Protein AF-A0A0A2WEK8-F1 (afdb_monomer)

Mean predicted aligned error: 11.63 Å

InterPro domains:
  IPR015287 Colicin D immunity protein domain [PF09204] (76-155)
  IPR036471 Colicin D superfamily [G3DSA:1.20.120.650] (74-158)

Radius of gyration: 25.22 Å; Cα contacts (8 Å, |Δi|>4): 112; chains: 1; bounding box: 57×31×74 Å

Sequence (168 aa):
MNLQERLKLTNHLLTAVTWAALFALSLHLVVVKVALASKPDLVYLIAPVILLLVVIRSTRRYFHYRKLMQRGRVAKYLDLMRAFLGCAITANQFQASYLQTFKADDSKFSAMEYEILNRVFCDADCYTTDVQLRAEKPEILIDEAELRRNVAVALGDLCALENAPQRA

Structure (mmCIF, N/CA/C/O backbone):
data_AF-A0A0A2WEK8-F1
#
_entry.id   AF-A0A0A2WEK8-F1
#
loop_
_atom_site.group_PDB
_atom_site.id
_atom_site.type_symbol
_atom_site.label_atom_id
_atom_site.label_alt_id
_atom_site.label_comp_id
_atom_site.label_asym_id
_atom_site.label_entity_id
_atom_site.label_seq_id
_atom_site.pdbx_PDB_ins_code
_atom_site.Cartn_x
_atom_site.Cartn_y
_atom_site.Cartn_z
_atom_site.occupancy
_atom_site.B_iso_or_equiv
_atom_site.auth_seq_id
_atom_site.auth_comp_id
_atom_site.auth_asym_id
_atom_site.auth_atom_id
_atom_site.pdbx_PDB_model_num
ATOM 1 N N . MET A 1 1 ? 11.526 -11.173 1.259 1.00 54.66 1 MET A N 1
ATOM 2 C CA . MET A 1 1 ? 11.900 -11.405 -0.161 1.00 54.66 1 MET A CA 1
ATOM 3 C C . MET A 1 1 ? 12.534 -12.778 -0.255 1.00 54.66 1 MET A C 1
ATOM 5 O O . MET A 1 1 ? 13.642 -12.958 0.245 1.00 54.66 1 MET A O 1
ATOM 9 N N . ASN A 1 2 ? 11.804 -13.737 -0.823 1.00 69.94 2 ASN A N 1
ATOM 10 C CA . ASN A 1 2 ? 12.230 -15.135 -0.891 1.00 69.94 2 ASN A CA 1
ATOM 11 C C . ASN A 1 2 ? 13.428 -15.273 -1.855 1.00 69.94 2 ASN A C 1
ATOM 13 O O . ASN A 1 2 ? 13.522 -14.546 -2.844 1.00 69.94 2 ASN A O 1
ATOM 17 N N . LEU A 1 3 ? 14.359 -16.191 -1.579 1.00 72.25 3 LEU A N 1
ATOM 18 C CA . LEU A 1 3 ? 15.549 -16.470 -2.392 1.00 72.25 3 LEU A CA 1
ATOM 19 C C . LEU A 1 3 ? 15.215 -16.636 -3.888 1.00 72.25 3 LEU A C 1
ATOM 21 O O . LEU A 1 3 ? 15.909 -16.082 -4.742 1.00 72.25 3 LEU A O 1
ATOM 25 N N . GLN A 1 4 ? 14.113 -17.323 -4.206 1.00 73.06 4 GLN A N 1
ATOM 26 C CA . GLN A 1 4 ? 13.657 -17.516 -5.588 1.00 73.06 4 GLN A CA 1
ATOM 27 C C . GLN A 1 4 ? 13.290 -16.205 -6.296 1.00 73.06 4 GLN A C 1
ATOM 29 O O . GLN A 1 4 ? 13.526 -16.048 -7.494 1.00 73.06 4 GLN A O 1
ATOM 34 N N . GLU A 1 5 ? 12.731 -15.248 -5.565 1.00 67.12 5 GLU A N 1
ATOM 35 C CA . GLU A 1 5 ? 12.359 -13.939 -6.097 1.00 67.12 5 GLU A CA 1
ATOM 36 C C . GLU A 1 5 ? 13.593 -13.081 -6.369 1.00 67.12 5 GLU A C 1
ATOM 38 O O . GLU A 1 5 ? 13.662 -12.413 -7.402 1.00 67.12 5 GLU A O 1
ATOM 43 N N . ARG A 1 6 ? 14.603 -13.163 -5.486 1.00 73.00 6 ARG A N 1
ATOM 44 C CA . ARG A 1 6 ? 15.900 -12.496 -5.690 1.00 73.00 6 ARG A CA 1
ATOM 45 C C . ARG A 1 6 ? 16.571 -13.022 -6.953 1.00 73.00 6 ARG A C 1
ATOM 47 O O . ARG A 1 6 ? 17.010 -12.218 -7.762 1.00 73.00 6 ARG A O 1
ATOM 54 N N . LEU A 1 7 ? 16.579 -14.344 -7.141 1.00 77.12 7 LEU A N 1
ATOM 55 C CA . LEU A 1 7 ? 17.163 -15.006 -8.312 1.00 77.12 7 LEU A CA 1
ATOM 56 C C . LEU A 1 7 ? 16.473 -14.613 -9.623 1.00 77.12 7 LEU A C 1
ATOM 58 O O . LEU A 1 7 ? 17.137 -14.361 -10.625 1.00 77.12 7 LEU A O 1
ATOM 62 N N . LYS A 1 8 ? 15.138 -14.522 -9.634 1.00 74.56 8 LYS A N 1
ATOM 63 C CA . LYS A 1 8 ? 14.401 -14.066 -10.823 1.00 74.56 8 LYS A CA 1
ATOM 64 C C . LYS A 1 8 ? 14.705 -12.602 -11.144 1.00 74.56 8 LYS A C 1
ATOM 66 O O . LYS A 1 8 ? 14.927 -12.269 -12.308 1.00 74.56 8 LYS A O 1
ATOM 71 N N . LEU A 1 9 ? 14.758 -11.739 -10.127 1.00 74.31 9 LEU A N 1
ATOM 72 C CA . LEU A 1 9 ? 15.067 -10.321 -10.307 1.00 74.31 9 LEU A CA 1
ATOM 73 C C . LEU A 1 9 ? 16.500 -10.115 -10.815 1.00 74.31 9 LEU A C 1
ATOM 75 O O . LEU A 1 9 ? 16.697 -9.369 -11.773 1.00 74.31 9 LEU A O 1
ATOM 79 N N . THR A 1 10 ? 17.484 -10.795 -10.218 1.00 78.31 10 THR A N 1
ATOM 80 C CA . THR A 1 10 ? 18.888 -10.704 -10.640 1.00 78.31 10 THR A CA 1
ATOM 81 C C . THR A 1 10 ? 19.084 -11.236 -12.051 1.00 78.31 10 THR A C 1
ATOM 83 O O . THR A 1 10 ? 19.805 -10.612 -12.819 1.00 78.31 10 THR A O 1
ATOM 86 N N . ASN A 1 11 ? 18.399 -12.313 -12.441 1.00 78.56 11 ASN A N 1
ATOM 87 C CA . ASN A 1 11 ? 18.473 -12.836 -13.805 1.00 78.56 11 ASN A CA 1
ATOM 88 C C . ASN A 1 11 ? 17.903 -11.844 -14.839 1.00 78.56 11 ASN A C 1
ATOM 90 O O . ASN A 1 11 ? 18.506 -11.594 -15.882 1.00 78.56 11 ASN A O 1
ATOM 94 N N . HIS A 1 12 ? 16.771 -11.199 -14.540 1.00 76.88 12 HIS A N 1
ATOM 95 C CA . HIS A 1 12 ? 16.224 -10.162 -15.421 1.00 76.88 12 HIS A CA 1
ATOM 96 C C . HIS A 1 12 ? 17.134 -8.930 -15.524 1.00 76.88 12 HIS A C 1
ATOM 98 O O . HIS A 1 12 ? 17.327 -8.410 -16.621 1.00 76.88 12 HIS A O 1
ATOM 104 N N . LEU A 1 13 ? 17.742 -8.504 -14.416 1.00 77.19 13 LEU A N 1
ATOM 105 C CA . LEU A 1 13 ? 18.740 -7.431 -14.408 1.00 77.19 13 LEU A CA 1
ATOM 106 C C . LEU A 1 13 ? 19.970 -7.799 -15.241 1.00 77.19 13 LEU A C 1
ATOM 108 O O . LEU A 1 13 ? 20.386 -7.019 -16.093 1.00 77.19 13 LEU A O 1
ATOM 112 N N . LEU A 1 14 ? 20.501 -9.007 -15.040 1.00 81.75 14 LEU A N 1
ATOM 113 C CA . LEU A 1 14 ? 21.665 -9.507 -15.759 1.00 81.75 14 LEU A CA 1
ATOM 114 C C . LEU A 1 14 ? 21.393 -9.524 -17.262 1.00 81.75 14 LEU A C 1
ATOM 116 O O . LEU A 1 14 ? 22.141 -8.917 -18.013 1.00 81.75 14 LEU A O 1
ATOM 120 N N . THR A 1 15 ? 20.273 -10.110 -17.695 1.00 79.31 15 THR A N 1
ATOM 121 C CA . THR A 1 15 ? 19.903 -10.132 -19.119 1.00 79.31 15 THR A CA 1
ATOM 122 C C . THR A 1 15 ? 19.758 -8.729 -19.711 1.00 79.31 15 THR A C 1
ATOM 124 O O . THR A 1 15 ? 20.245 -8.488 -20.813 1.00 79.31 15 THR A O 1
ATOM 127 N N . ALA A 1 16 ? 19.140 -7.777 -19.003 1.00 74.25 16 ALA A N 1
ATOM 128 C CA . ALA A 1 16 ? 19.030 -6.395 -19.472 1.00 74.25 16 ALA A CA 1
ATOM 129 C C . ALA A 1 16 ? 20.405 -5.722 -19.637 1.00 74.25 16 ALA A C 1
ATOM 131 O O . ALA A 1 16 ? 20.652 -5.091 -20.665 1.00 74.25 16 ALA A O 1
ATOM 132 N N . VAL A 1 17 ? 21.310 -5.910 -18.671 1.00 81.56 17 VAL A N 1
ATOM 133 C CA . VAL A 1 17 ? 22.691 -5.404 -18.734 1.00 81.56 17 VAL A CA 1
ATOM 134 C C . VAL A 1 17 ? 23.464 -6.060 -19.880 1.00 81.56 17 VAL A C 1
ATOM 136 O O . VAL A 1 17 ? 24.134 -5.361 -20.638 1.00 81.56 17 VAL A O 1
ATOM 139 N N . THR A 1 18 ? 23.331 -7.376 -20.070 1.00 83.31 18 THR A N 1
ATOM 140 C CA . THR A 1 18 ? 23.988 -8.105 -21.164 1.00 83.31 18 THR A CA 1
ATOM 141 C C . THR A 1 18 ? 23.552 -7.577 -22.530 1.00 83.31 18 THR A C 1
ATOM 143 O O . THR A 1 18 ? 24.398 -7.295 -23.376 1.00 83.31 18 THR A O 1
ATOM 146 N N . TRP A 1 19 ? 22.249 -7.376 -22.751 1.00 80.94 19 TRP A N 1
ATOM 147 C CA . TRP A 1 19 ? 21.751 -6.828 -24.017 1.00 80.94 19 TRP A CA 1
ATOM 148 C C . TRP A 1 19 ? 22.191 -5.377 -24.247 1.00 80.94 19 TRP A C 1
ATOM 150 O O . TRP A 1 19 ? 22.515 -5.017 -25.378 1.00 80.94 19 TRP A O 1
ATOM 160 N N . ALA A 1 20 ? 22.262 -4.556 -23.195 1.00 77.75 20 ALA A N 1
ATOM 161 C CA . ALA A 1 20 ? 22.758 -3.184 -23.293 1.00 77.75 20 ALA A CA 1
ATOM 162 C C . ALA A 1 20 ? 24.256 -3.130 -23.647 1.00 77.75 20 ALA A C 1
ATOM 164 O O . ALA A 1 20 ? 24.661 -2.329 -24.489 1.00 77.75 20 ALA A O 1
ATOM 165 N N . ALA A 1 21 ? 25.068 -4.016 -23.063 1.00 82.81 21 ALA A N 1
ATOM 166 C CA . ALA A 1 21 ? 26.487 -4.136 -23.391 1.00 82.81 21 ALA A CA 1
ATOM 167 C C . ALA A 1 21 ? 26.702 -4.584 -24.846 1.00 82.81 21 ALA A C 1
ATOM 169 O O . ALA A 1 21 ? 27.516 -4.000 -25.559 1.00 82.81 21 ALA A O 1
ATOM 170 N N . LEU A 1 22 ? 25.926 -5.569 -25.317 1.00 80.38 22 LEU A N 1
ATOM 171 C CA . LEU A 1 22 ? 25.953 -6.013 -26.714 1.00 80.38 22 LEU A CA 1
ATOM 172 C C . LEU A 1 22 ? 25.545 -4.895 -27.681 1.00 80.38 22 LEU A C 1
ATOM 174 O O . LEU A 1 22 ? 26.176 -4.726 -28.724 1.00 80.38 22 LEU A O 1
ATOM 178 N N . PHE A 1 23 ? 24.535 -4.098 -27.326 1.00 81.25 23 PHE A N 1
ATOM 179 C CA . PHE A 1 23 ? 24.142 -2.923 -28.102 1.00 81.25 23 PHE A CA 1
ATOM 180 C C . PHE A 1 23 ? 25.281 -1.896 -28.194 1.00 81.25 23 PHE A C 1
ATOM 182 O O . PHE A 1 23 ? 25.640 -1.490 -29.300 1.00 81.25 23 PHE A O 1
ATOM 189 N N . ALA A 1 24 ? 25.903 -1.535 -27.066 1.00 82.12 24 ALA A N 1
ATOM 190 C CA . ALA A 1 24 ? 27.021 -0.591 -27.032 1.00 82.12 24 ALA A CA 1
ATOM 191 C C . ALA A 1 24 ? 28.222 -1.080 -27.861 1.00 82.12 24 ALA A C 1
ATOM 193 O O . ALA A 1 24 ? 28.796 -0.313 -28.634 1.00 82.12 24 ALA A O 1
ATOM 194 N N . LEU A 1 25 ? 28.552 -2.372 -27.763 1.00 84.88 25 LEU A N 1
ATOM 195 C CA . LEU A 1 25 ? 29.608 -2.994 -28.558 1.00 84.88 25 LEU A CA 1
ATOM 196 C C . LEU A 1 25 ? 29.279 -2.959 -30.059 1.00 84.88 25 LEU A C 1
ATOM 198 O O . LEU A 1 25 ? 30.139 -2.619 -30.869 1.00 84.88 25 LEU A O 1
ATOM 202 N N . SER A 1 26 ? 28.028 -3.244 -30.436 1.00 82.38 26 SER A N 1
ATOM 203 C CA . SER A 1 26 ? 27.589 -3.171 -31.836 1.00 82.38 26 SER A CA 1
ATOM 204 C C . SER A 1 26 ? 27.698 -1.755 -32.405 1.00 82.38 26 SER A C 1
ATOM 206 O O . SER A 1 26 ? 28.180 -1.578 -33.521 1.00 82.38 26 SER A O 1
ATOM 208 N N . LEU A 1 27 ? 27.337 -0.739 -31.614 1.00 79.25 27 LEU A N 1
ATOM 209 C CA . LEU A 1 27 ? 27.440 0.663 -32.005 1.00 79.25 27 LEU A CA 1
ATOM 210 C C . LEU A 1 27 ? 28.908 1.079 -32.163 1.00 79.25 27 LEU A C 1
ATOM 212 O O . LEU A 1 27 ? 29.266 1.732 -33.142 1.00 79.25 27 LEU A O 1
ATOM 216 N N . HIS A 1 28 ? 29.771 0.650 -31.238 1.00 84.12 28 HIS A N 1
ATOM 217 C CA . HIS A 1 28 ? 31.205 0.916 -31.303 1.00 84.12 28 HIS A CA 1
ATOM 218 C C . HIS A 1 28 ? 31.839 0.341 -32.581 1.00 84.12 28 HIS A C 1
ATOM 220 O O . HIS A 1 28 ? 32.591 1.038 -33.260 1.00 84.12 28 HIS A O 1
ATOM 226 N N . LEU A 1 29 ? 31.478 -0.887 -32.970 1.00 80.75 29 LEU A N 1
ATOM 227 C CA . LEU A 1 29 ? 31.964 -1.512 -34.207 1.00 80.75 29 LEU A CA 1
ATOM 228 C C . LEU A 1 29 ? 31.537 -0.749 -35.470 1.00 80.75 29 LEU A C 1
ATOM 230 O O . LEU A 1 29 ? 32.334 -0.630 -36.402 1.00 80.75 29 LEU A O 1
ATOM 234 N N . VAL A 1 30 ? 30.316 -0.203 -35.499 1.00 77.94 30 VAL A N 1
ATOM 235 C CA . VAL A 1 30 ? 29.845 0.655 -36.602 1.00 77.94 30 VAL A CA 1
ATOM 236 C C . VAL A 1 30 ? 30.700 1.916 -36.703 1.00 77.94 30 VAL A C 1
ATOM 238 O O . VAL A 1 30 ? 31.181 2.238 -37.789 1.00 77.94 30 VAL A O 1
ATOM 241 N N . VAL A 1 31 ? 30.936 2.602 -35.579 1.00 82.12 31 VAL A N 1
ATOM 242 C CA . VAL A 1 31 ? 31.746 3.831 -35.538 1.00 82.12 31 VAL A CA 1
ATOM 243 C C . VAL A 1 31 ? 33.170 3.567 -36.031 1.00 82.12 31 VAL A C 1
ATOM 245 O O . VAL A 1 31 ? 33.670 4.309 -36.874 1.00 82.12 31 VAL A O 1
ATOM 248 N N . VAL A 1 32 ? 33.802 2.481 -35.575 1.00 82.75 32 VAL A N 1
ATOM 249 C CA . VAL A 1 32 ? 35.156 2.092 -36.006 1.00 82.75 32 VAL A CA 1
ATOM 250 C C . VAL A 1 32 ? 35.201 1.773 -37.505 1.00 82.75 32 VAL A C 1
ATOM 252 O O . VAL A 1 32 ? 36.095 2.244 -38.203 1.00 82.75 32 VAL A O 1
ATOM 255 N N . LYS A 1 33 ? 34.229 1.020 -38.036 1.00 78.12 33 LYS A N 1
ATOM 256 C CA . LYS A 1 33 ? 34.149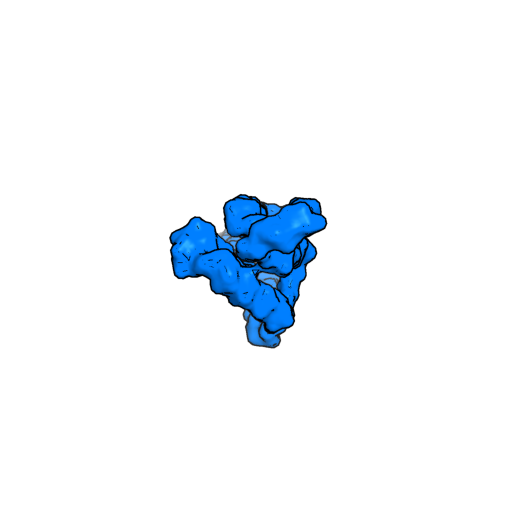 0.690 -39.473 1.00 78.12 33 LYS A CA 1
ATOM 257 C C . LYS A 1 33 ? 34.004 1.936 -40.351 1.00 78.12 33 LYS A C 1
ATOM 259 O O . LYS A 1 33 ? 34.682 2.033 -41.372 1.00 78.12 33 LYS A O 1
ATOM 264 N N . VAL A 1 34 ? 33.162 2.884 -39.934 1.00 78.06 34 VAL A N 1
ATOM 265 C CA . VAL A 1 34 ? 32.984 4.172 -40.621 1.00 78.06 34 VAL A CA 1
ATOM 266 C C . VAL A 1 34 ? 34.269 5.003 -40.567 1.00 78.06 34 VAL A C 1
ATOM 268 O O . VAL A 1 34 ? 34.685 5.531 -41.595 1.00 78.06 34 VAL A O 1
ATOM 271 N N . ALA A 1 35 ? 34.937 5.070 -39.411 1.00 80.56 35 ALA A N 1
ATOM 272 C CA . ALA A 1 35 ? 36.203 5.791 -39.252 1.00 80.56 35 ALA A CA 1
ATOM 273 C C . ALA A 1 35 ? 37.337 5.207 -40.114 1.00 80.56 35 ALA A C 1
ATOM 275 O O . ALA A 1 35 ? 38.181 5.947 -40.612 1.00 80.56 35 ALA A O 1
ATOM 276 N N . LEU A 1 36 ? 37.329 3.891 -40.342 1.00 85.69 36 LEU A N 1
ATOM 277 C CA . LEU A 1 36 ? 38.268 3.196 -41.228 1.00 85.69 36 LEU A CA 1
ATOM 278 C C . LEU A 1 36 ? 37.911 3.314 -42.724 1.00 85.69 36 LEU A C 1
ATOM 280 O O . LEU A 1 36 ? 38.529 2.634 -43.542 1.00 85.69 36 LEU A O 1
ATOM 284 N N . ALA A 1 37 ? 36.908 4.126 -43.093 1.00 74.94 37 ALA A N 1
ATOM 285 C CA . ALA A 1 37 ? 36.399 4.289 -44.461 1.00 74.94 37 ALA A CA 1
ATOM 286 C C . ALA A 1 37 ? 36.045 2.958 -45.164 1.00 74.94 37 ALA A C 1
ATOM 288 O O . ALA A 1 37 ? 35.997 2.865 -46.392 1.00 74.94 37 ALA A O 1
ATOM 289 N N . SER A 1 38 ? 35.773 1.912 -44.380 1.00 77.62 38 SER A N 1
ATOM 290 C CA . SER A 1 38 ? 35.329 0.615 -44.873 1.00 77.62 38 SER A CA 1
ATOM 291 C C . SER A 1 38 ? 33.826 0.690 -45.118 1.00 77.62 38 SER A C 1
ATOM 293 O O . SER A 1 38 ? 33.090 1.152 -44.246 1.00 77.62 38 SER A O 1
ATOM 295 N N . LYS A 1 39 ? 33.347 0.238 -46.286 1.00 73.62 39 LYS A N 1
ATOM 296 C CA . LYS A 1 39 ? 31.902 0.155 -46.546 1.00 73.62 39 LYS A CA 1
ATOM 297 C C . LYS A 1 39 ? 31.274 -0.771 -45.496 1.00 73.62 39 LYS A C 1
ATOM 299 O O . LYS A 1 39 ? 31.628 -1.951 -45.462 1.00 73.62 39 LYS A O 1
ATOM 304 N N . PRO A 1 40 ? 30.392 -0.266 -44.618 1.00 68.00 40 PRO A N 1
ATOM 305 C CA . PRO A 1 40 ? 29.764 -1.112 -43.623 1.00 68.00 40 PRO A CA 1
ATOM 306 C C . PRO A 1 40 ? 28.777 -2.043 -44.328 1.00 68.00 40 PRO A C 1
ATOM 308 O O . PRO A 1 40 ? 27.884 -1.585 -45.042 1.00 68.00 40 PRO A O 1
ATOM 311 N N . ASP A 1 41 ? 28.935 -3.350 -44.126 1.00 77.38 41 ASP A N 1
ATOM 312 C CA . ASP A 1 41 ? 27.941 -4.320 -44.579 1.00 77.38 41 ASP A CA 1
ATOM 313 C C . ASP A 1 41 ? 26.592 -4.047 -43.907 1.00 77.38 41 ASP A C 1
ATOM 315 O O . ASP A 1 41 ? 26.524 -3.605 -42.756 1.00 77.38 41 ASP A O 1
ATOM 319 N N . LEU A 1 42 ? 25.508 -4.382 -44.607 1.00 78.62 42 LEU A N 1
ATOM 320 C CA . LEU A 1 42 ? 24.125 -4.189 -44.156 1.00 78.62 42 LEU A CA 1
ATOM 321 C C . LEU A 1 42 ? 23.866 -4.743 -42.736 1.00 78.62 42 LEU A C 1
ATOM 323 O O . LEU A 1 42 ? 23.086 -4.177 -41.971 1.00 78.62 42 LEU A O 1
ATOM 327 N N . VAL A 1 43 ? 24.572 -5.810 -42.350 1.00 73.81 43 VAL A N 1
ATOM 328 C CA . VAL A 1 43 ? 24.510 -6.428 -41.014 1.00 73.81 43 VAL A CA 1
ATOM 329 C C . VAL A 1 43 ? 24.865 -5.438 -39.898 1.00 73.81 43 VAL A C 1
ATOM 331 O O . VAL A 1 43 ? 24.204 -5.429 -38.860 1.00 73.81 43 VAL A O 1
ATOM 334 N N . TYR A 1 44 ? 25.851 -4.564 -40.113 1.00 75.44 44 TYR A N 1
ATOM 335 C CA . TYR A 1 44 ? 26.288 -3.577 -39.121 1.00 75.44 44 TYR A CA 1
ATOM 336 C C . TYR A 1 44 ? 25.263 -2.459 -38.907 1.00 75.44 44 TYR A C 1
ATOM 338 O O . TYR A 1 44 ? 25.218 -1.872 -37.832 1.00 75.44 44 TYR A O 1
ATOM 346 N N . LEU A 1 45 ? 24.404 -2.193 -39.894 1.00 74.56 45 LEU A N 1
ATOM 347 C CA . LEU A 1 45 ? 23.319 -1.216 -39.770 1.00 74.56 45 LEU A CA 1
ATOM 348 C C . LEU A 1 45 ? 22.088 -1.811 -39.072 1.00 74.56 45 LEU A C 1
ATOM 350 O O . LEU A 1 45 ? 21.420 -1.125 -38.302 1.00 74.56 45 LEU A O 1
ATOM 354 N N . ILE A 1 46 ? 21.799 -3.096 -39.301 1.00 76.38 46 ILE A N 1
ATOM 355 C CA . ILE A 1 46 ? 20.602 -3.767 -38.769 1.00 76.38 46 ILE A CA 1
ATOM 356 C C . ILE A 1 46 ? 20.808 -4.257 -37.325 1.00 76.38 46 ILE A C 1
ATOM 358 O O . ILE A 1 46 ? 19.900 -4.142 -36.498 1.00 76.38 46 ILE A O 1
ATOM 362 N N . ALA A 1 47 ? 21.996 -4.772 -36.991 1.00 75.88 47 ALA A N 1
ATOM 363 C CA . ALA A 1 47 ? 22.318 -5.298 -35.662 1.00 75.88 47 ALA A CA 1
ATOM 364 C C . ALA A 1 47 ? 22.031 -4.327 -34.491 1.00 75.88 47 ALA A C 1
ATOM 366 O O . ALA A 1 47 ? 21.359 -4.749 -33.545 1.00 75.88 47 ALA A O 1
ATOM 367 N N . PRO A 1 48 ? 22.447 -3.042 -34.519 1.00 76.44 48 PRO A N 1
ATOM 368 C CA . PRO A 1 48 ? 22.156 -2.112 -33.428 1.00 76.44 48 PRO A CA 1
ATOM 369 C C . PRO A 1 48 ? 20.657 -1.824 -33.299 1.00 76.44 48 PRO A C 1
ATOM 371 O O . PRO A 1 48 ? 20.159 -1.708 -32.184 1.00 76.44 48 PRO A O 1
ATOM 374 N N . VAL A 1 49 ? 19.905 -1.777 -34.403 1.00 77.00 49 VAL A N 1
ATOM 375 C CA . VAL A 1 49 ? 18.448 -1.559 -34.365 1.00 77.00 49 VAL A CA 1
ATOM 37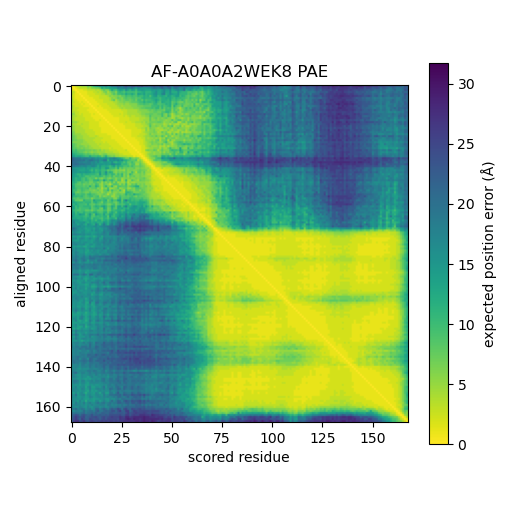6 C C . VAL A 1 49 ? 17.738 -2.743 -33.704 1.00 77.00 49 VAL A C 1
ATOM 378 O O . VAL A 1 49 ? 16.895 -2.549 -32.829 1.00 77.00 49 VAL A O 1
ATOM 381 N N . ILE A 1 50 ? 18.113 -3.977 -34.059 1.00 80.94 50 ILE A N 1
ATOM 382 C CA . ILE A 1 50 ? 17.568 -5.188 -33.428 1.00 80.94 50 ILE A CA 1
ATOM 383 C C . ILE A 1 50 ? 17.920 -5.223 -31.936 1.00 80.94 50 ILE A C 1
ATOM 385 O O . ILE A 1 50 ? 17.046 -5.458 -31.101 1.00 80.94 50 ILE A O 1
ATOM 389 N N . LEU A 1 51 ? 19.176 -4.947 -31.581 1.00 77.69 51 LEU A N 1
ATOM 390 C CA . LEU A 1 51 ? 19.624 -4.932 -30.189 1.00 77.69 51 LEU A CA 1
ATOM 391 C C . LEU A 1 51 ? 18.927 -3.836 -29.373 1.00 77.69 51 LEU A C 1
ATOM 393 O O . LEU A 1 51 ? 18.510 -4.097 -28.247 1.00 77.69 51 LEU A O 1
ATOM 397 N N . LEU A 1 52 ? 18.702 -2.654 -29.950 1.00 76.56 52 LEU A N 1
ATOM 398 C CA . LEU A 1 52 ? 17.930 -1.581 -29.324 1.00 76.56 52 LEU A CA 1
ATOM 399 C C . LEU A 1 52 ? 16.494 -2.028 -29.019 1.00 76.56 52 LEU A C 1
ATOM 401 O O . LEU A 1 52 ? 16.011 -1.835 -27.903 1.00 76.56 52 LEU A O 1
ATOM 405 N N . LEU A 1 53 ? 15.821 -2.683 -29.970 1.00 80.19 53 LEU A N 1
ATOM 406 C CA . LEU A 1 53 ? 14.474 -3.224 -29.760 1.00 80.19 53 LEU A CA 1
ATOM 407 C C . LEU A 1 53 ? 14.450 -4.290 -28.654 1.00 80.19 53 LEU A C 1
ATOM 409 O O . LEU A 1 53 ? 13.526 -4.310 -27.835 1.00 80.19 53 LEU A O 1
ATOM 413 N N . VAL A 1 54 ? 15.474 -5.144 -28.584 1.00 81.19 54 VAL A N 1
ATOM 414 C CA . VAL A 1 54 ? 15.623 -6.143 -27.515 1.00 81.19 54 VAL A CA 1
ATOM 415 C C . VAL A 1 54 ? 15.845 -5.472 -26.156 1.00 81.19 54 VAL A C 1
ATOM 417 O O . VAL A 1 54 ? 15.188 -5.851 -25.185 1.00 81.19 54 VAL A O 1
ATOM 420 N N . VAL A 1 55 ? 16.689 -4.439 -26.075 1.00 78.00 55 VAL A N 1
ATOM 421 C CA . VAL A 1 55 ? 16.920 -3.663 -24.844 1.00 78.00 55 VAL A CA 1
ATOM 422 C C . VAL A 1 55 ? 15.639 -2.967 -24.382 1.00 78.00 55 VAL A C 1
ATOM 424 O O . VAL A 1 55 ? 15.280 -3.074 -23.208 1.00 78.00 55 VAL A O 1
ATOM 427 N N . ILE A 1 56 ? 14.891 -2.326 -25.285 1.00 76.94 56 ILE A N 1
ATOM 428 C CA . ILE A 1 56 ? 13.600 -1.690 -24.966 1.00 76.94 56 ILE A CA 1
ATOM 429 C C . ILE A 1 56 ? 12.611 -2.726 -24.422 1.00 76.94 56 ILE A C 1
ATOM 431 O O . ILE A 1 56 ? 11.935 -2.502 -23.414 1.00 76.94 56 ILE A O 1
ATOM 435 N N . ARG A 1 57 ? 12.524 -3.899 -25.058 1.00 80.38 57 ARG A N 1
ATOM 436 C CA . ARG A 1 57 ? 11.593 -4.947 -24.627 1.00 80.38 57 ARG A CA 1
ATOM 437 C C . ARG A 1 57 ? 12.009 -5.571 -23.292 1.00 80.38 57 ARG A C 1
ATOM 439 O O . ARG A 1 57 ? 11.147 -5.854 -22.459 1.00 80.38 57 ARG A O 1
ATOM 446 N N . SER A 1 58 ? 13.310 -5.761 -23.079 1.00 72.62 58 SER A N 1
ATOM 447 C CA . SER A 1 58 ? 13.881 -6.338 -21.858 1.00 72.62 58 SER A CA 1
ATOM 448 C C . SER A 1 58 ? 13.711 -5.406 -20.660 1.00 72.62 58 SER A C 1
ATOM 450 O O . SER A 1 58 ? 13.190 -5.819 -19.623 1.00 72.62 58 SER A O 1
ATOM 452 N N . THR A 1 59 ? 14.032 -4.120 -20.822 1.00 72.06 59 THR A N 1
ATOM 453 C CA . THR A 1 59 ? 13.835 -3.108 -19.773 1.00 72.06 59 THR A CA 1
ATOM 454 C C . THR A 1 59 ? 12.358 -2.966 -19.423 1.00 72.06 59 THR A C 1
ATOM 456 O O . THR A 1 59 ? 12.001 -3.029 -18.248 1.00 72.06 59 THR A O 1
ATOM 459 N N . ARG A 1 60 ? 11.463 -2.910 -20.419 1.00 75.44 60 ARG A N 1
ATOM 460 C CA . ARG A 1 60 ? 10.011 -2.889 -20.182 1.00 75.44 60 ARG A CA 1
ATOM 461 C C . ARG A 1 60 ? 9.531 -4.117 -19.406 1.00 75.44 60 ARG A C 1
ATOM 463 O O . ARG A 1 60 ? 8.704 -3.985 -18.504 1.00 75.44 60 ARG A O 1
ATOM 470 N N . ARG A 1 61 ? 10.056 -5.305 -19.719 1.00 72.50 61 ARG A N 1
ATOM 471 C CA . ARG A 1 61 ? 9.732 -6.545 -19.000 1.00 72.50 61 ARG A CA 1
ATOM 472 C C . ARG A 1 61 ? 10.249 -6.521 -17.562 1.00 72.50 61 ARG A C 1
ATOM 474 O O . ARG A 1 61 ? 9.507 -6.913 -16.669 1.00 72.50 61 ARG A O 1
ATOM 481 N N . TYR A 1 62 ? 11.462 -6.024 -17.330 1.00 66.81 62 TYR A N 1
ATOM 482 C CA . TYR A 1 62 ? 12.034 -5.855 -15.992 1.00 66.81 62 TYR A CA 1
ATOM 483 C C . TYR A 1 62 ? 11.208 -4.884 -15.134 1.00 66.81 62 TYR A C 1
ATOM 485 O O . TYR A 1 62 ? 10.814 -5.230 -14.020 1.00 66.81 62 TYR A O 1
ATOM 493 N N . PHE A 1 63 ? 10.861 -3.711 -15.673 1.00 65.81 63 PHE A N 1
ATOM 494 C CA . PHE 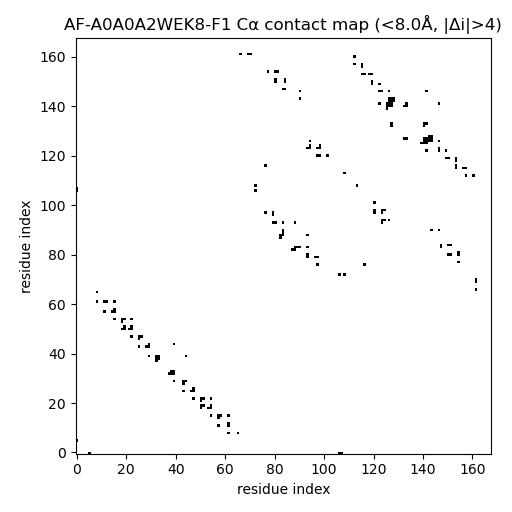A 1 63 ? 10.004 -2.740 -14.986 1.00 65.81 63 PHE A CA 1
ATOM 495 C C . PHE A 1 63 ? 8.614 -3.307 -14.685 1.00 65.81 63 PHE A C 1
ATOM 497 O O . PHE A 1 63 ? 8.095 -3.121 -13.584 1.00 65.81 63 PHE A O 1
ATOM 504 N N . HIS A 1 64 ? 8.029 -4.053 -15.623 1.00 68.94 64 HIS A N 1
ATOM 505 C CA . HIS A 1 64 ? 6.755 -4.728 -15.398 1.00 68.94 64 HIS A CA 1
ATOM 506 C C . HIS A 1 64 ? 6.847 -5.779 -14.282 1.00 68.94 64 HIS A C 1
ATOM 508 O O . HIS A 1 64 ? 6.013 -5.785 -13.380 1.00 68.94 64 HIS A O 1
ATOM 514 N N . TYR A 1 65 ? 7.886 -6.622 -14.289 1.00 62.38 65 TYR A N 1
ATOM 515 C CA . TYR A 1 65 ? 8.099 -7.631 -13.248 1.00 62.38 65 TYR A CA 1
ATOM 516 C C . TYR A 1 65 ? 8.293 -6.985 -11.872 1.00 62.38 65 TYR A C 1
ATOM 518 O O . TYR A 1 65 ? 7.701 -7.425 -10.892 1.00 62.38 65 TYR A O 1
ATOM 526 N N . ARG A 1 66 ? 9.052 -5.887 -11.797 1.00 63.94 66 ARG A N 1
ATOM 527 C CA . ARG A 1 66 ? 9.214 -5.102 -10.568 1.00 63.94 66 ARG A CA 1
ATOM 528 C C . ARG A 1 66 ? 7.874 -4.553 -10.060 1.00 63.94 66 ARG A C 1
ATOM 530 O O . ARG A 1 66 ? 7.602 -4.670 -8.869 1.00 63.94 66 ARG A O 1
ATOM 537 N N . LYS A 1 67 ? 7.021 -4.022 -10.947 1.00 62.53 67 LYS A N 1
ATOM 538 C CA . LYS A 1 67 ? 5.673 -3.533 -10.594 1.00 62.53 67 LYS A CA 1
ATOM 539 C C . LYS A 1 6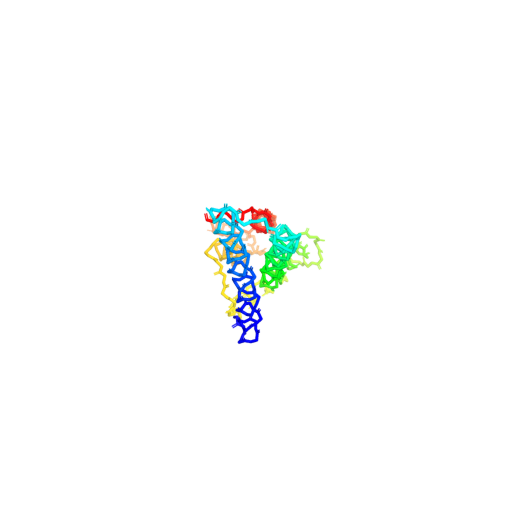7 ? 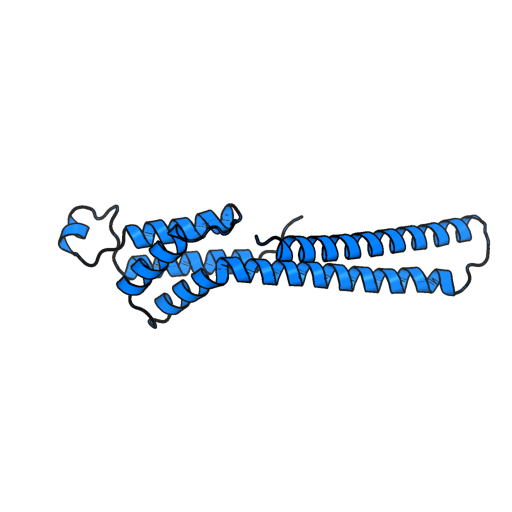4.765 -4.657 -10.073 1.00 62.53 67 LYS A C 1
ATOM 541 O O . LYS A 1 67 ? 4.046 -4.455 -9.100 1.00 62.53 67 LYS A O 1
ATOM 546 N N . LEU A 1 68 ? 4.837 -5.854 -10.663 1.00 64.06 68 LEU A N 1
ATOM 547 C CA . LEU A 1 68 ? 4.105 -7.035 -10.180 1.00 64.06 68 LEU A CA 1
ATOM 548 C C . LEU A 1 68 ? 4.568 -7.478 -8.783 1.00 64.06 68 LEU A C 1
ATOM 550 O O . LEU A 1 68 ? 3.741 -7.799 -7.934 1.00 64.06 68 LEU A O 1
ATOM 554 N N . MET A 1 69 ? 5.877 -7.444 -8.522 1.00 61.53 69 MET A N 1
ATOM 555 C CA . MET A 1 69 ? 6.442 -7.803 -7.216 1.00 61.53 69 MET A CA 1
ATOM 556 C C . MET A 1 69 ? 6.117 -6.766 -6.132 1.00 61.53 69 MET A C 1
ATOM 558 O O . MET A 1 69 ? 5.938 -7.129 -4.972 1.00 61.53 69 MET A O 1
ATOM 562 N N . GLN A 1 70 ? 6.005 -5.480 -6.490 1.00 58.47 70 GLN A N 1
ATOM 563 C CA . GLN A 1 70 ? 5.521 -4.455 -5.559 1.00 58.47 70 GLN A CA 1
ATOM 564 C C . GLN A 1 70 ? 4.065 -4.701 -5.170 1.00 58.47 70 GLN A C 1
ATOM 566 O O . GLN A 1 70 ? 3.779 -4.741 -3.975 1.00 58.47 70 GLN A O 1
ATOM 571 N N . ARG A 1 71 ? 3.194 -4.981 -6.151 1.00 63.75 71 ARG A N 1
ATOM 572 C CA . ARG A 1 71 ? 1.801 -5.372 -5.895 1.00 63.75 71 ARG A CA 1
ATOM 573 C C . ARG A 1 71 ? 1.705 -6.549 -4.938 1.00 63.75 71 ARG A C 1
ATOM 575 O O . ARG A 1 71 ? 0.949 -6.469 -3.986 1.00 63.75 71 ARG A O 1
ATOM 582 N N . GLY A 1 72 ? 2.499 -7.602 -5.130 1.00 69.38 72 GLY A N 1
ATOM 583 C CA . GLY A 1 72 ? 2.431 -8.797 -4.280 1.00 69.38 72 GLY A CA 1
ATOM 584 C C . GLY A 1 72 ? 2.628 -8.524 -2.781 1.00 69.38 72 GLY A C 1
ATOM 585 O O . GLY A 1 72 ? 1.969 -9.154 -1.961 1.00 69.38 72 GLY A O 1
ATOM 586 N N . ARG A 1 73 ? 3.487 -7.563 -2.414 1.00 79.44 73 ARG A N 1
ATOM 587 C CA . ARG A 1 73 ? 3.793 -7.261 -1.001 1.00 79.44 73 ARG A CA 1
ATOM 588 C C . ARG A 1 73 ? 2.682 -6.477 -0.309 1.00 79.44 73 ARG A C 1
ATOM 590 O O . ARG A 1 73 ? 2.361 -6.763 0.838 1.00 79.44 73 ARG A O 1
ATOM 597 N N . VAL A 1 74 ? 2.109 -5.491 -1.002 1.00 89.56 74 VAL A N 1
ATOM 598 C CA . VAL A 1 74 ? 1.067 -4.621 -0.433 1.00 89.56 74 VAL A CA 1
ATOM 599 C C . VAL A 1 74 ? -0.357 -5.080 -0.761 1.00 89.56 74 VAL A C 1
ATOM 601 O O . VAL A 1 74 ? -1.304 -4.576 -0.166 1.00 89.56 74 VAL A O 1
ATOM 604 N N . ALA A 1 75 ? -0.524 -6.063 -1.655 1.00 88.94 75 ALA A N 1
ATOM 605 C CA . ALA A 1 75 ? -1.822 -6.557 -2.127 1.00 88.94 75 ALA A CA 1
ATOM 606 C C . ALA A 1 75 ? -2.764 -6.930 -0.985 1.00 88.94 75 ALA A C 1
ATOM 608 O O . ALA A 1 75 ? -3.893 -6.459 -0.960 1.00 88.94 75 ALA A O 1
ATOM 609 N N . LYS A 1 76 ? -2.283 -7.688 0.006 1.00 91.19 76 LYS A N 1
ATOM 610 C CA . LYS A 1 76 ? -3.108 -8.093 1.154 1.00 91.19 76 LYS A CA 1
ATOM 611 C C . LYS A 1 76 ? -3.666 -6.905 1.946 1.00 91.19 76 LYS A C 1
ATOM 613 O O . LYS A 1 76 ? -4.796 -6.963 2.417 1.00 91.19 76 LYS A O 1
ATOM 618 N N . TYR A 1 77 ? -2.917 -5.806 2.038 1.00 95.56 77 TYR A N 1
ATOM 619 C CA . TYR A 1 77 ? -3.395 -4.579 2.675 1.00 95.56 77 TYR A CA 1
ATOM 620 C C . TYR A 1 77 ? -4.386 -3.840 1.781 1.00 95.56 77 TYR A C 1
ATOM 622 O O . TYR A 1 77 ? -5.429 -3.416 2.264 1.00 95.56 77 TYR A O 1
ATOM 630 N N . LEU A 1 78 ? -4.106 -3.737 0.477 1.00 93.94 78 LEU A N 1
ATOM 631 C CA . LEU A 1 78 ? -5.041 -3.153 -0.489 1.00 93.94 78 LEU A CA 1
ATOM 632 C C . LEU A 1 78 ? -6.388 -3.883 -0.476 1.00 93.94 78 LEU A C 1
ATOM 634 O O . LEU A 1 78 ? -7.431 -3.235 -0.520 1.00 93.94 78 LEU A O 1
ATOM 638 N N . ASP A 1 79 ? -6.369 -5.210 -0.393 1.00 93.38 79 ASP A N 1
ATOM 639 C CA . ASP A 1 79 ? -7.571 -6.037 -0.362 1.00 93.38 79 ASP A CA 1
ATOM 640 C C . ASP A 1 79 ? -8.353 -5.831 0.940 1.00 93.38 79 ASP A C 1
ATOM 642 O O . ASP A 1 79 ? -9.561 -5.601 0.884 1.00 93.38 79 ASP A O 1
ATOM 646 N N . LEU A 1 80 ? -7.679 -5.798 2.098 1.00 96.44 80 LEU A N 1
ATOM 647 C CA . LEU A 1 80 ? -8.313 -5.468 3.382 1.00 96.44 80 LEU A CA 1
ATOM 648 C C . LEU A 1 80 ? -8.928 -4.063 3.381 1.00 96.44 80 LEU A C 1
ATOM 650 O O . LEU A 1 80 ? -10.084 -3.897 3.767 1.00 96.44 80 LEU A O 1
ATOM 654 N N . MET A 1 81 ? -8.182 -3.055 2.919 1.00 97.69 81 MET A N 1
ATOM 655 C CA . MET A 1 81 ? -8.654 -1.669 2.851 1.00 97.69 81 MET A CA 1
ATOM 656 C C . MET A 1 81 ? -9.862 -1.543 1.916 1.00 97.69 81 MET A C 1
ATOM 658 O O . MET A 1 81 ? -10.852 -0.909 2.268 1.00 97.69 81 MET A O 1
ATOM 662 N N . ARG A 1 82 ? -9.827 -2.182 0.740 1.00 96.94 82 ARG A N 1
ATOM 663 C CA . ARG A 1 82 ? -10.955 -2.182 -0.205 1.00 96.94 82 ARG A CA 1
ATOM 664 C C . ARG A 1 82 ? -12.169 -2.916 0.343 1.00 96.94 82 ARG A C 1
ATOM 666 O O . ARG A 1 82 ? -13.275 -2.409 0.196 1.00 96.94 82 ARG A O 1
ATOM 673 N N . ALA A 1 83 ? -11.981 -4.073 0.976 1.00 96.06 83 ALA A N 1
ATOM 674 C CA . ALA A 1 83 ? -13.073 -4.815 1.596 1.00 96.06 83 ALA A CA 1
ATOM 675 C C . ALA A 1 83 ? -13.742 -3.985 2.698 1.00 96.06 83 ALA A C 1
ATOM 677 O O . ALA A 1 83 ? -14.969 -3.921 2.763 1.00 96.06 83 ALA A O 1
ATOM 678 N N . PHE A 1 84 ? -12.948 -3.301 3.523 1.00 98.25 84 PHE A N 1
ATOM 679 C CA . PHE A 1 84 ? -13.467 -2.432 4.569 1.00 98.25 84 PHE A CA 1
ATOM 680 C C . PHE A 1 84 ? -14.239 -1.247 3.987 1.00 98.25 84 PHE A C 1
ATOM 682 O O . PHE A 1 84 ? -15.415 -1.069 4.303 1.00 98.25 84 PHE A O 1
ATOM 689 N N . LEU A 1 85 ? -13.632 -0.482 3.075 1.00 97.69 85 LEU A N 1
ATOM 690 C CA . LEU A 1 85 ? -14.275 0.677 2.443 1.00 97.69 85 LEU A CA 1
ATOM 691 C C . LEU A 1 85 ? -15.504 0.299 1.606 1.00 97.69 85 LEU A C 1
ATOM 693 O O . LEU A 1 85 ? -16.457 1.069 1.555 1.00 97.69 85 LEU A O 1
ATOM 697 N N . GLY A 1 86 ? -15.505 -0.889 1.000 1.00 94.56 86 GLY A N 1
ATOM 698 C CA . GLY A 1 86 ? -16.640 -1.459 0.273 1.00 94.56 86 GLY A CA 1
ATOM 699 C C . GLY A 1 86 ? -17.705 -2.106 1.163 1.00 94.56 86 GLY A C 1
ATOM 700 O O . GLY A 1 86 ? -18.615 -2.740 0.637 1.00 94.56 86 GLY A O 1
ATOM 701 N N . CYS A 1 87 ? -17.588 -1.982 2.490 1.00 95.56 87 CYS A N 1
ATOM 702 C CA . CYS A 1 87 ? -18.504 -2.551 3.484 1.00 95.56 87 CYS A CA 1
ATOM 703 C C . CYS A 1 87 ? -18.637 -4.085 3.432 1.00 95.56 87 CYS A C 1
ATOM 705 O O . CYS A 1 87 ? -19.598 -4.637 3.961 1.00 95.56 87 CYS A O 1
ATOM 707 N N . ALA A 1 88 ? -17.673 -4.782 2.826 1.00 96.88 88 ALA A N 1
ATOM 708 C CA . ALA A 1 88 ? -17.628 -6.242 2.800 1.00 96.88 88 ALA A CA 1
ATOM 709 C C . ALA A 1 88 ? -17.178 -6.835 4.147 1.00 96.88 88 ALA A C 1
ATOM 711 O O . ALA A 1 88 ? -17.499 -7.981 4.451 1.00 96.88 88 ALA A O 1
ATOM 712 N N . ILE A 1 89 ? -16.447 -6.055 4.949 1.00 97.38 89 ILE A N 1
ATOM 713 C CA . ILE A 1 89 ? -16.072 -6.381 6.330 1.00 97.38 89 ILE A CA 1
ATOM 714 C C . ILE A 1 89 ? -16.392 -5.205 7.258 1.00 97.38 89 ILE A C 1
ATOM 716 O O . ILE A 1 89 ? -16.382 -4.044 6.838 1.00 97.38 89 ILE A O 1
ATOM 720 N N . THR A 1 90 ? -16.672 -5.506 8.526 1.00 98.00 90 THR A N 1
ATOM 721 C CA . THR A 1 90 ? -16.927 -4.497 9.568 1.00 98.00 90 THR A CA 1
ATOM 722 C C . THR A 1 90 ? -15.628 -3.855 10.062 1.00 98.00 90 THR A C 1
ATOM 724 O O . THR A 1 90 ? -14.542 -4.394 9.843 1.00 98.00 90 THR A O 1
ATOM 727 N N . ALA A 1 91 ? -15.716 -2.728 10.775 1.00 97.69 91 ALA A N 1
ATOM 728 C CA . ALA A 1 91 ? -14.541 -2.081 11.363 1.00 97.69 91 ALA A CA 1
ATOM 729 C C . ALA A 1 91 ? -13.806 -2.974 12.378 1.00 97.69 91 ALA A C 1
ATOM 731 O O . ALA A 1 91 ? -12.585 -3.072 12.315 1.00 97.69 91 ALA A O 1
ATOM 732 N N . ASN A 1 92 ? -14.529 -3.722 13.220 1.00 98.00 92 ASN A N 1
ATOM 733 C CA . ASN A 1 92 ? -13.928 -4.711 14.128 1.00 98.00 92 ASN A CA 1
ATOM 734 C C . ASN A 1 92 ? -13.170 -5.814 13.364 1.00 98.00 92 ASN A C 1
ATOM 736 O O . ASN A 1 92 ? -12.060 -6.193 13.737 1.00 98.00 92 ASN A O 1
ATOM 740 N N . GLN A 1 93 ? -13.756 -6.334 12.277 1.00 97.94 93 GLN A N 1
ATOM 741 C CA . GLN A 1 93 ? -13.108 -7.351 11.440 1.00 97.94 93 GLN A CA 1
ATOM 742 C C . GLN A 1 93 ? -11.871 -6.797 10.735 1.00 97.94 93 GLN A C 1
ATOM 744 O O . GLN A 1 93 ? -10.843 -7.475 10.681 1.00 97.94 93 GLN A O 1
ATOM 749 N N . PHE A 1 94 ? -11.962 -5.573 10.211 1.00 98.38 94 PHE A N 1
ATOM 750 C CA . PHE A 1 94 ? -10.838 -4.876 9.602 1.00 98.38 94 PHE A CA 1
ATOM 751 C C . PHE A 1 94 ? -9.715 -4.656 10.615 1.00 98.38 94 PHE A C 1
ATOM 753 O O . PHE A 1 94 ? -8.596 -5.074 10.340 1.00 98.38 94 PHE A O 1
ATOM 760 N N . GLN A 1 95 ? -10.009 -4.095 11.793 1.00 98.25 95 GLN A N 1
ATOM 761 C CA . GLN A 1 95 ? -9.040 -3.873 12.868 1.00 98.25 95 GLN A CA 1
ATOM 762 C C . GLN A 1 95 ? -8.303 -5.170 13.213 1.00 98.25 95 GLN A C 1
ATOM 764 O O . GLN A 1 95 ? -7.081 -5.237 13.091 1.00 98.25 95 GLN A O 1
ATOM 769 N N . ALA A 1 96 ? -9.037 -6.227 13.573 1.00 97.94 96 ALA A N 1
ATOM 770 C CA . ALA A 1 96 ? -8.434 -7.502 13.949 1.00 97.94 96 ALA A CA 1
ATOM 771 C C . ALA A 1 96 ? -7.549 -8.071 12.826 1.00 97.94 96 ALA A C 1
ATOM 773 O O . ALA A 1 96 ? -6.388 -8.420 13.058 1.00 97.94 96 ALA A O 1
ATOM 774 N N . SER A 1 97 ? -8.071 -8.104 11.595 1.00 97.44 97 SER A N 1
ATOM 775 C CA . SER A 1 97 ? -7.361 -8.670 10.442 1.00 97.44 97 SER A CA 1
ATOM 776 C C . SER A 1 97 ? -6.133 -7.846 10.064 1.00 97.44 97 SER A C 1
ATOM 778 O O . SER A 1 97 ? -5.085 -8.412 9.754 1.00 97.44 97 SER A O 1
ATOM 780 N N . TYR A 1 98 ? -6.234 -6.517 10.097 1.00 97.94 98 TYR A N 1
ATOM 781 C CA . TYR A 1 98 ? -5.153 -5.611 9.728 1.00 97.94 98 TYR A CA 1
ATOM 782 C C . TYR A 1 98 ? -4.024 -5.661 10.755 1.00 97.94 98 TYR A C 1
ATOM 784 O O . TYR A 1 98 ? -2.874 -5.876 10.375 1.00 97.94 98 TYR A O 1
ATOM 792 N N . LEU A 1 99 ? -4.340 -5.546 12.051 1.00 97.69 99 LEU A N 1
ATOM 793 C CA . LEU A 1 99 ? -3.342 -5.607 13.123 1.00 97.69 99 LEU A CA 1
ATOM 794 C C . LEU A 1 99 ? -2.623 -6.962 13.140 1.00 97.69 99 LEU A C 1
ATOM 796 O O . LEU A 1 99 ? -1.400 -7.003 13.280 1.00 97.69 99 LEU A O 1
ATOM 800 N N . GLN A 1 100 ? -3.358 -8.066 12.963 1.00 96.75 100 GLN A N 1
ATOM 801 C CA . GLN A 1 100 ? -2.765 -9.401 12.861 1.00 96.75 100 GLN A CA 1
ATOM 802 C C . GLN A 1 100 ? -1.859 -9.513 11.633 1.00 96.75 100 GLN A C 1
ATOM 804 O O . GLN A 1 100 ? -0.723 -9.973 11.752 1.00 96.75 100 GLN A O 1
ATOM 809 N N . THR A 1 101 ? -2.348 -9.082 10.467 1.00 94.19 101 THR A N 1
ATOM 810 C CA . THR A 1 101 ? -1.590 -9.143 9.212 1.00 94.19 101 THR A CA 1
ATOM 811 C C . THR A 1 101 ? -0.302 -8.346 9.330 1.00 94.19 101 THR A C 1
ATOM 813 O O . THR A 1 101 ? 0.750 -8.881 9.006 1.00 94.19 101 THR A O 1
ATOM 816 N N . PHE A 1 102 ? -0.367 -7.117 9.846 1.00 95.38 102 PHE A N 1
ATOM 817 C CA . PHE A 1 102 ? 0.786 -6.231 9.978 1.00 95.38 102 PHE A CA 1
ATOM 818 C C . PHE A 1 102 ? 1.830 -6.771 10.964 1.00 95.38 102 PHE A C 1
ATOM 820 O O . PHE A 1 102 ? 3.015 -6.788 10.650 1.00 95.38 102 PHE A O 1
ATOM 827 N N . LYS A 1 103 ? 1.405 -7.290 12.127 1.00 93.62 103 LYS A N 1
ATOM 828 C CA . LYS A 1 103 ? 2.315 -7.875 13.133 1.00 93.62 103 LYS A CA 1
ATOM 829 C C . LYS A 1 103 ? 3.013 -9.147 12.644 1.00 93.62 103 LYS A C 1
ATOM 831 O O . LYS A 1 103 ? 4.140 -9.413 13.049 1.00 93.62 103 LYS A O 1
ATOM 836 N N . ALA A 1 104 ? 2.339 -9.942 11.815 1.00 92.19 104 ALA A N 1
ATOM 837 C CA . ALA A 1 104 ? 2.877 -11.189 11.275 1.00 92.19 104 ALA A CA 1
ATOM 838 C C . ALA A 1 104 ? 3.678 -10.998 9.975 1.00 92.19 104 ALA A C 1
ATOM 840 O O . ALA A 1 104 ? 4.232 -11.967 9.455 1.00 92.19 104 ALA A O 1
ATOM 841 N N . ASP A 1 105 ? 3.711 -9.788 9.414 1.00 90.56 105 ASP A N 1
ATOM 842 C CA . ASP A 1 105 ? 4.323 -9.540 8.116 1.00 90.56 105 ASP A CA 1
ATOM 843 C C . ASP A 1 105 ? 5.825 -9.277 8.221 1.00 90.56 105 ASP A C 1
ATOM 845 O O . ASP A 1 105 ? 6.266 -8.253 8.733 1.00 90.56 105 ASP A O 1
ATOM 849 N N . ASP A 1 106 ? 6.621 -10.176 7.652 1.00 87.44 106 ASP A N 1
ATOM 850 C CA . ASP A 1 106 ? 8.073 -10.036 7.526 1.00 87.44 106 ASP A CA 1
ATOM 851 C C . ASP A 1 106 ? 8.495 -9.380 6.192 1.00 87.44 106 ASP A C 1
ATOM 853 O O . ASP A 1 106 ? 9.683 -9.320 5.834 1.00 87.44 106 ASP A O 1
ATOM 857 N N . SER A 1 107 ? 7.522 -8.875 5.425 1.00 86.56 107 SER A N 1
ATOM 858 C CA . SER A 1 107 ? 7.767 -8.176 4.169 1.00 86.56 107 SER A CA 1
ATOM 859 C C . SER A 1 107 ? 8.618 -6.927 4.381 1.00 86.56 107 SER A C 1
ATOM 861 O O . SER A 1 107 ? 8.378 -6.094 5.246 1.00 86.56 107 SER A O 1
ATOM 863 N N . LYS A 1 108 ? 9.613 -6.742 3.508 1.00 84.12 108 LYS A N 1
ATOM 864 C CA . LYS A 1 108 ? 10.393 -5.501 3.465 1.00 84.12 108 LYS A CA 1
ATOM 865 C C . LYS A 1 108 ? 9.648 -4.464 2.637 1.00 84.12 108 LYS A C 1
ATOM 867 O O . LYS A 1 108 ? 9.604 -4.604 1.412 1.00 84.12 108 LYS A O 1
ATOM 872 N N . PHE A 1 109 ? 9.110 -3.443 3.288 1.00 86.56 109 PHE A N 1
ATOM 873 C CA . PHE A 1 109 ? 8.517 -2.267 2.654 1.00 86.56 109 PHE A CA 1
ATOM 874 C C . PHE A 1 109 ? 9.588 -1.213 2.348 1.00 86.56 109 PHE A C 1
ATOM 876 O O . PHE A 1 109 ? 10.631 -1.155 2.999 1.00 86.56 109 PHE A O 1
ATOM 883 N N . SER A 1 110 ? 9.355 -0.379 1.337 1.00 89.19 110 SER A N 1
ATOM 884 C CA . SER A 1 110 ? 10.037 0.916 1.249 1.00 89.19 110 SER A CA 1
ATOM 885 C C . SER A 1 110 ? 9.576 1.822 2.392 1.00 89.19 110 SER A C 1
ATOM 887 O O . SER A 1 110 ? 8.506 1.600 2.953 1.00 89.19 110 SER A O 1
ATOM 889 N N . ALA A 1 111 ? 10.354 2.859 2.713 1.00 88.38 111 ALA A N 1
ATOM 890 C CA . ALA A 1 111 ? 9.994 3.797 3.776 1.00 88.38 111 ALA A CA 1
ATOM 891 C C . ALA A 1 111 ? 8.587 4.385 3.565 1.00 88.38 111 ALA A C 1
ATOM 893 O O . ALA A 1 111 ? 7.761 4.325 4.461 1.00 88.38 111 ALA A O 1
ATOM 894 N N . MET A 1 112 ? 8.270 4.845 2.349 1.00 92.19 112 MET A N 1
ATOM 895 C CA . MET A 1 112 ? 6.948 5.411 2.048 1.00 92.19 112 MET A CA 1
ATOM 896 C C . MET A 1 112 ? 5.812 4.383 2.159 1.00 92.19 112 MET A C 1
ATOM 898 O O . MET A 1 112 ? 4.751 4.707 2.678 1.00 92.19 112 MET A O 1
ATOM 902 N N . GLU A 1 113 ? 6.025 3.144 1.693 1.00 92.88 113 GLU A N 1
ATOM 903 C CA . GLU A 1 113 ? 5.041 2.061 1.861 1.00 92.88 113 GLU A CA 1
ATOM 904 C C . GLU A 1 113 ? 4.804 1.782 3.357 1.00 92.88 113 GLU A C 1
ATOM 906 O O . GLU A 1 113 ? 3.656 1.700 3.786 1.00 92.88 113 GLU A O 1
ATOM 911 N N . TYR A 1 114 ? 5.875 1.679 4.152 1.00 93.94 114 TYR A N 1
ATOM 912 C CA . TYR A 1 114 ? 5.784 1.431 5.590 1.00 93.94 114 TYR A CA 1
ATOM 913 C C . TYR A 1 114 ? 5.025 2.543 6.312 1.00 93.94 114 TYR A C 1
ATOM 915 O O . TYR A 1 114 ? 4.096 2.239 7.046 1.00 93.94 114 TYR A O 1
ATOM 923 N N . GLU A 1 115 ? 5.365 3.811 6.072 1.00 96.50 115 GLU A N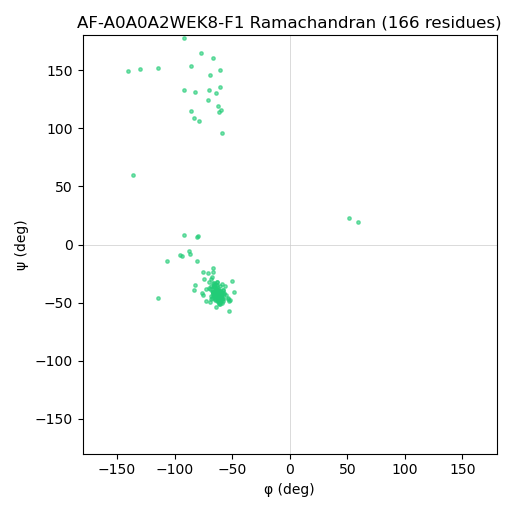 1
ATOM 924 C CA . GLU A 1 115 ? 4.707 4.954 6.719 1.00 96.50 115 GLU A CA 1
ATOM 925 C C . GLU A 1 115 ? 3.193 4.970 6.465 1.00 96.50 115 GLU A C 1
ATOM 927 O O . GLU A 1 115 ? 2.398 5.169 7.384 1.00 96.50 115 GLU A O 1
ATOM 932 N N . ILE A 1 116 ? 2.766 4.694 5.227 1.00 97.19 116 ILE A N 1
ATOM 933 C CA . ILE A 1 116 ? 1.338 4.625 4.894 1.00 97.19 116 ILE A CA 1
ATOM 934 C C . ILE A 1 116 ? 0.661 3.465 5.627 1.00 97.19 116 ILE A C 1
ATOM 936 O O . ILE A 1 116 ? -0.394 3.660 6.228 1.00 97.19 116 ILE A O 1
ATOM 940 N N . LEU A 1 117 ? 1.254 2.269 5.590 1.00 96.94 117 LEU A N 1
ATOM 941 C CA . LEU A 1 117 ? 0.669 1.086 6.222 1.00 96.94 117 LEU A CA 1
ATOM 942 C C . LEU A 1 117 ? 0.663 1.185 7.754 1.00 96.94 117 LEU A C 1
ATOM 944 O O . LEU A 1 117 ? -0.296 0.736 8.382 1.00 96.94 117 LEU A O 1
ATOM 948 N N . ASN A 1 118 ? 1.701 1.787 8.337 1.00 97.44 118 ASN A N 1
ATOM 949 C CA . ASN A 1 118 ? 1.855 2.002 9.771 1.00 97.44 118 ASN A CA 1
ATOM 950 C C . ASN A 1 118 ? 0.865 3.046 10.296 1.00 97.44 118 ASN A C 1
ATOM 952 O O . ASN A 1 118 ? 0.303 2.868 11.366 1.00 97.44 118 ASN A O 1
ATOM 956 N N . ARG A 1 119 ? 0.574 4.099 9.527 1.00 97.88 119 ARG A N 1
ATOM 957 C CA . ARG A 1 119 ? -0.493 5.048 9.874 1.00 97.88 119 ARG A CA 1
ATOM 958 C C . ARG A 1 119 ? -1.844 4.346 10.021 1.00 97.88 119 ARG A C 1
ATOM 960 O O . ARG A 1 119 ? -2.491 4.502 11.048 1.00 97.88 119 ARG A O 1
ATOM 967 N N . VAL A 1 120 ? -2.202 3.485 9.066 1.00 98.31 120 VAL A N 1
ATOM 968 C CA . VAL A 1 120 ? -3.436 2.684 9.160 1.00 98.31 120 VAL A CA 1
ATOM 969 C C . VAL A 1 120 ? -3.385 1.691 10.320 1.00 98.31 120 VAL A C 1
ATOM 971 O O . VAL A 1 120 ? -4.411 1.431 10.939 1.00 98.31 120 VAL A O 1
ATOM 974 N N . PHE A 1 121 ? -2.210 1.144 10.641 1.00 98.19 121 PHE A N 1
ATOM 975 C CA . PHE A 1 121 ? -2.037 0.319 11.836 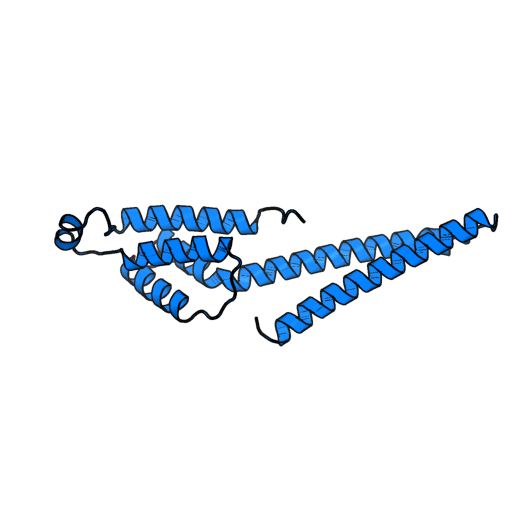1.00 98.19 121 PHE A CA 1
ATOM 976 C C . PHE A 1 121 ? -2.360 1.114 13.108 1.00 98.19 121 PHE A C 1
ATOM 978 O O . PHE A 1 121 ? -3.142 0.636 13.922 1.00 98.19 121 PHE A O 1
ATOM 985 N N . CYS A 1 122 ? -1.818 2.327 13.254 1.00 97.75 122 CYS A N 1
ATOM 986 C CA . CYS A 1 122 ? -2.109 3.201 14.390 1.00 97.75 122 CYS A CA 1
ATOM 987 C C . CYS A 1 122 ? -3.599 3.563 14.463 1.00 97.75 122 CYS A C 1
ATOM 989 O O . CYS A 1 122 ? -4.190 3.454 15.533 1.00 97.75 122 CYS A O 1
ATOM 991 N N . ASP A 1 123 ? -4.216 3.929 13.335 1.00 98.25 123 ASP A N 1
ATOM 992 C CA . ASP A 1 123 ? -5.653 4.228 13.264 1.00 98.25 123 ASP A CA 1
ATOM 993 C C . ASP 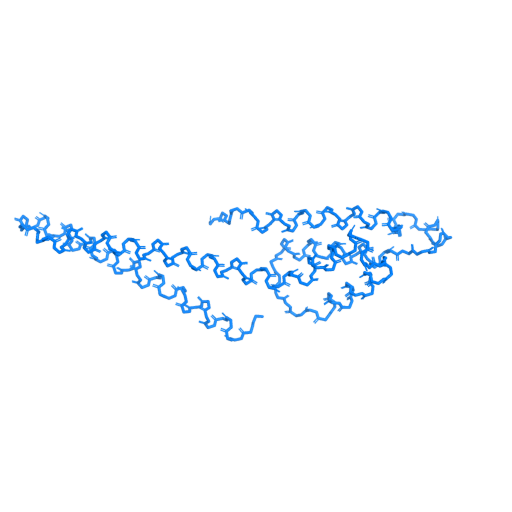A 1 123 ? -6.494 3.015 13.690 1.00 98.25 123 ASP A C 1
ATOM 995 O O . ASP A 1 123 ? -7.432 3.135 14.475 1.00 98.25 123 ASP A O 1
ATOM 999 N N . ALA A 1 124 ? -6.143 1.822 13.202 1.00 97.88 124 ALA A N 1
ATOM 1000 C CA . ALA A 1 124 ? -6.812 0.587 13.580 1.00 97.88 124 ALA A CA 1
ATOM 1001 C C . ALA A 1 124 ? -6.619 0.265 15.071 1.00 97.88 124 ALA A C 1
ATOM 1003 O O . ALA A 1 124 ? -7.565 -0.172 15.711 1.00 97.88 124 ALA A O 1
ATOM 1004 N N . ASP A 1 125 ? -5.437 0.487 15.647 1.00 97.56 125 ASP A N 1
ATOM 1005 C CA . ASP A 1 125 ? -5.176 0.267 17.080 1.00 97.56 125 ASP A CA 1
ATOM 1006 C C . ASP A 1 125 ? -5.939 1.270 17.969 1.00 97.56 125 ASP A C 1
ATOM 1008 O O . ASP A 1 125 ? -6.368 0.929 19.068 1.00 97.56 125 ASP A O 1
ATOM 1012 N N . CYS A 1 126 ? -6.188 2.480 17.456 1.00 97.25 126 CYS A N 1
ATOM 1013 C CA . CYS A 1 126 ? -6.941 3.540 18.133 1.00 97.25 126 CYS A CA 1
ATOM 1014 C C . CYS A 1 126 ? -8.465 3.463 17.931 1.00 97.25 126 CYS A C 1
ATOM 1016 O O . CYS A 1 126 ? -9.215 4.225 18.548 1.00 97.25 126 CYS A O 1
ATOM 1018 N N . TYR A 1 127 ? -8.947 2.576 17.061 1.00 97.81 127 TYR A N 1
ATOM 1019 C CA . TYR A 1 127 ? -10.374 2.409 16.816 1.00 97.81 127 TYR A CA 1
ATOM 1020 C C . TYR A 1 127 ? -11.082 1.766 18.014 1.00 97.81 127 TYR A C 1
ATOM 1022 O O . TYR A 1 127 ? -10.662 0.725 18.528 1.00 97.81 127 TYR A O 1
ATOM 1030 N N . THR A 1 128 ? -12.211 2.356 18.415 1.00 96.31 128 THR A N 1
ATOM 1031 C CA . THR A 1 128 ? -13.088 1.807 19.453 1.00 96.31 128 THR A CA 1
ATOM 1032 C C . THR A 1 128 ? -14.567 1.988 19.115 1.00 96.31 128 THR A C 1
ATOM 1034 O O . THR A 1 128 ? -14.979 2.959 18.478 1.00 96.31 128 THR A O 1
ATOM 1037 N N . THR A 1 129 ? -15.391 1.048 19.584 1.00 94.81 129 THR A N 1
ATOM 1038 C CA . THR A 1 129 ? -16.861 1.166 19.579 1.00 94.81 129 THR A CA 1
ATOM 1039 C C . THR A 1 129 ? -17.411 1.722 20.892 1.00 94.81 129 THR A C 1
ATOM 1041 O O . THR A 1 129 ? -18.588 2.079 20.961 1.00 94.81 129 THR A O 1
ATOM 1044 N N . ASP A 1 130 ? -16.571 1.830 21.924 1.00 94.62 130 ASP A N 1
ATOM 1045 C CA . ASP A 1 130 ? -16.956 2.364 23.222 1.00 94.62 130 ASP A CA 1
ATOM 1046 C C . ASP A 1 130 ? -17.006 3.897 23.174 1.00 94.62 130 ASP A C 1
ATOM 1048 O O . ASP A 1 130 ? -15.989 4.595 23.129 1.00 94.62 130 ASP A O 1
ATOM 1052 N N . VAL A 1 131 ? -18.231 4.421 23.171 1.00 92.94 131 VAL A N 1
ATOM 1053 C CA . VAL A 1 131 ? -18.501 5.858 23.105 1.00 92.94 131 VAL A CA 1
ATOM 1054 C C . VAL A 1 131 ? -18.028 6.584 24.365 1.00 92.94 131 VAL A C 1
ATOM 1056 O O . VAL A 1 131 ? -17.596 7.730 24.255 1.00 92.94 131 VAL A O 1
ATOM 1059 N N . GLN A 1 132 ? -18.086 5.945 25.539 1.00 94.06 132 GLN A N 1
ATOM 1060 C CA . GLN A 1 132 ? -17.647 6.567 26.789 1.00 94.06 132 GLN A CA 1
ATOM 1061 C C . GLN A 1 132 ? -16.127 6.663 26.823 1.00 94.06 132 GLN A C 1
ATOM 1063 O O . GLN A 1 132 ? -15.593 7.752 27.011 1.00 94.06 132 GLN A O 1
ATOM 1068 N N . LEU A 1 133 ? -15.438 5.562 26.513 1.00 92.19 133 LEU A N 1
ATOM 1069 C CA . LEU A 1 133 ? -13.977 5.546 26.445 1.00 92.19 133 LEU A CA 1
ATOM 1070 C C . LEU A 1 133 ? -13.450 6.569 25.426 1.00 92.19 133 LEU A C 1
ATOM 1072 O O . LEU A 1 133 ? -12.469 7.265 25.682 1.00 92.19 133 LEU A O 1
ATOM 1076 N N . ARG A 1 134 ? -14.134 6.716 24.286 1.00 93.50 134 ARG A N 1
ATOM 1077 C CA . ARG A 1 134 ? -13.796 7.737 23.287 1.00 93.50 134 ARG A CA 1
ATOM 1078 C C . ARG A 1 134 ? -14.026 9.163 23.787 1.00 93.50 134 ARG A C 1
ATOM 1080 O O . ARG A 1 134 ? -13.240 10.041 23.456 1.00 93.50 134 ARG A O 1
ATOM 1087 N N . ALA A 1 135 ? -15.069 9.406 24.580 1.00 91.44 135 ALA A N 1
ATOM 1088 C CA . ALA A 1 135 ? -15.305 10.717 25.185 1.00 91.44 135 ALA A CA 1
ATOM 1089 C C . ALA A 1 135 ? -14.241 11.080 26.238 1.00 91.44 135 ALA A C 1
ATOM 1091 O O . ALA A 1 135 ? -13.967 12.261 26.434 1.00 91.44 135 ALA A O 1
ATOM 1092 N N . GLU A 1 136 ? -13.628 10.085 26.887 1.00 94.31 136 GLU A N 1
ATOM 1093 C CA . GLU A 1 136 ? -12.519 10.290 27.829 1.00 94.31 136 GLU A CA 1
ATOM 1094 C C . GLU A 1 136 ? -11.190 10.624 27.137 1.00 94.31 136 GLU A C 1
ATOM 1096 O O . GLU A 1 136 ? -10.361 11.315 27.728 1.00 94.31 136 GLU A O 1
ATOM 1101 N N . LYS A 1 137 ? -10.972 10.130 25.908 1.00 93.38 137 LYS A N 1
ATOM 1102 C CA . LYS A 1 137 ? -9.726 10.317 25.135 1.00 93.38 137 LYS A CA 1
ATOM 1103 C C . LYS A 1 137 ? -9.993 10.667 23.662 1.00 93.38 137 LYS A C 1
ATOM 1105 O O . LYS A 1 137 ? -9.583 9.911 22.771 1.00 93.38 137 LYS A O 1
ATOM 1110 N N . PRO A 1 138 ? -10.696 11.778 23.379 1.00 88.44 138 PRO A N 1
ATOM 1111 C CA . PRO A 1 138 ? -11.132 12.131 22.027 1.00 88.44 138 PRO A CA 1
ATOM 1112 C C . PRO A 1 138 ? -9.978 12.469 21.074 1.00 88.44 138 PRO A C 1
ATOM 1114 O O . PRO A 1 138 ? -10.153 12.422 19.863 1.00 88.44 138 PRO A O 1
ATOM 1117 N N . GLU A 1 139 ? -8.804 12.818 21.597 1.00 90.56 139 GLU A N 1
ATOM 1118 C CA . GLU A 1 139 ? -7.603 13.131 20.820 1.00 90.56 139 GLU A CA 1
ATOM 1119 C C . GLU A 1 139 ? -6.830 11.895 20.340 1.00 90.56 139 GLU A C 1
ATOM 1121 O O . GLU A 1 139 ? -5.954 12.021 19.485 1.00 90.56 139 GLU A O 1
ATOM 1126 N N . ILE A 1 140 ? -7.137 10.716 20.892 1.00 91.38 140 ILE A N 1
ATOM 1127 C CA . ILE A 1 140 ? -6.463 9.452 20.561 1.00 91.38 140 ILE A CA 1
ATOM 1128 C C . ILE A 1 140 ? -7.430 8.490 19.876 1.00 91.38 140 ILE A C 1
ATOM 1130 O O . ILE A 1 140 ? -7.064 7.855 18.894 1.00 91.38 140 ILE A O 1
ATOM 1134 N N . LEU A 1 141 ? -8.646 8.346 20.406 1.00 96.75 141 LEU A N 1
ATOM 1135 C CA . LEU A 1 141 ? -9.564 7.286 20.006 1.00 96.75 141 LEU A CA 1
ATOM 1136 C C . LEU A 1 141 ? -10.493 7.725 18.882 1.00 96.75 141 LEU A C 1
ATOM 1138 O O . LEU A 1 141 ? -11.156 8.757 18.974 1.00 96.75 141 LEU A O 1
ATOM 1142 N N . ILE A 1 142 ? -10.610 6.878 17.863 1.00 97.00 142 ILE A N 1
ATOM 1143 C CA . ILE A 1 142 ? -11.378 7.182 16.656 1.00 97.00 142 ILE A CA 1
ATOM 1144 C C . ILE A 1 142 ? -12.590 6.264 16.510 1.00 97.00 142 ILE A C 1
ATOM 1146 O O . ILE A 1 142 ? -12.602 5.121 16.978 1.00 97.00 142 ILE A O 1
ATOM 1150 N N . ASP A 1 143 ? -13.625 6.769 15.841 1.00 97.00 143 ASP A N 1
ATOM 1151 C CA . ASP A 1 143 ? -14.786 5.966 15.459 1.00 97.00 143 ASP A CA 1
ATOM 1152 C C . ASP A 1 143 ? -14.634 5.346 14.061 1.00 97.00 143 ASP A C 1
ATOM 1154 O O . ASP A 1 143 ? -13.646 5.545 13.353 1.00 97.00 143 ASP A O 1
ATOM 1158 N N . GLU A 1 144 ? -15.630 4.559 13.647 1.00 97.44 144 GLU A N 1
ATOM 1159 C CA . GLU A 1 144 ? -15.603 3.893 12.342 1.00 97.44 144 GLU A CA 1
ATOM 1160 C C . GLU A 1 144 ? -15.612 4.896 11.180 1.00 97.44 144 GLU A C 1
ATOM 1162 O O . GLU A 1 144 ? -14.984 4.648 10.150 1.00 97.44 144 GLU A O 1
ATOM 1167 N N . ALA A 1 145 ? -16.313 6.024 11.316 1.00 97.06 145 ALA A N 1
ATOM 1168 C CA . ALA A 1 145 ? -16.390 7.009 10.245 1.00 97.06 145 ALA A CA 1
ATOM 1169 C C . ALA A 1 145 ? -15.024 7.665 10.016 1.00 97.06 145 ALA A C 1
ATOM 1171 O O . ALA A 1 145 ? -14.620 7.872 8.870 1.00 97.06 145 ALA A O 1
ATOM 1172 N N . GLU A 1 146 ? -14.302 7.964 11.091 1.00 97.25 146 GLU A N 1
ATOM 1173 C CA . GLU A 1 146 ? -12.933 8.461 11.037 1.00 97.25 146 GLU A CA 1
ATOM 1174 C C . GLU A 1 146 ? -11.947 7.415 10.521 1.00 97.25 146 GLU A C 1
ATOM 1176 O O . GLU A 1 146 ? -11.216 7.700 9.571 1.00 97.25 146 GLU A O 1
ATOM 1181 N N . LEU A 1 147 ? -12.019 6.178 11.019 1.00 98.25 147 LEU A N 1
ATOM 1182 C CA . LEU A 1 147 ? -11.205 5.074 10.511 1.00 98.25 147 LEU A CA 1
ATOM 1183 C C . LEU A 1 147 ? -11.395 4.885 8.995 1.00 98.25 147 LEU A C 1
ATOM 1185 O O . LEU A 1 147 ? -10.422 4.749 8.256 1.00 98.25 147 LEU A O 1
ATOM 1189 N N . ARG A 1 148 ? -12.637 4.937 8.492 1.00 98.38 148 ARG A N 1
ATOM 1190 C CA . ARG A 1 148 ? -12.930 4.852 7.048 1.00 98.38 148 ARG A CA 1
ATOM 1191 C C . ARG A 1 148 ? -12.304 5.996 6.259 1.00 98.38 148 ARG A C 1
ATOM 1193 O O . ARG A 1 148 ? -11.758 5.752 5.184 1.00 98.38 148 ARG A O 1
ATOM 1200 N N . ARG A 1 149 ? -12.366 7.233 6.763 1.00 98.44 149 ARG A N 1
ATOM 1201 C CA . ARG A 1 149 ? -11.726 8.382 6.100 1.00 98.44 149 ARG A CA 1
ATOM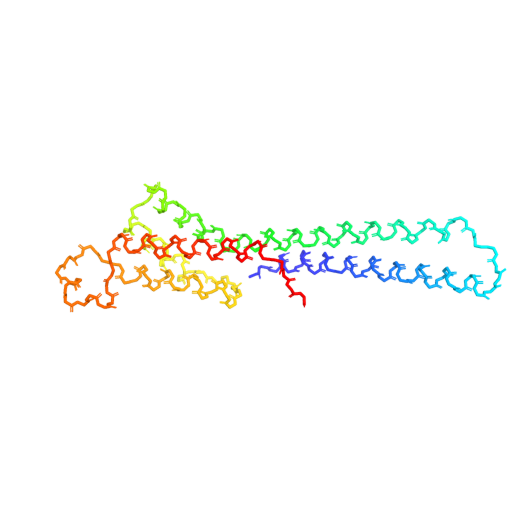 1202 C C . ARG A 1 149 ? -10.213 8.191 6.021 1.00 98.44 149 ARG A C 1
ATOM 1204 O O . ARG A 1 149 ? -9.653 8.330 4.934 1.00 98.44 149 ARG A O 1
ATOM 1211 N N . ASN A 1 150 ? -9.574 7.810 7.124 1.00 98.25 150 ASN A N 1
ATOM 1212 C CA . ASN A 1 150 ? -8.123 7.640 7.179 1.00 98.25 150 ASN A CA 1
ATOM 1213 C C . ASN A 1 150 ? -7.662 6.489 6.269 1.00 98.25 150 ASN A C 1
ATOM 1215 O O . ASN A 1 150 ? -6.722 6.650 5.488 1.00 98.25 150 ASN A O 1
ATOM 1219 N N . VAL A 1 151 ? -8.394 5.368 6.262 1.00 98.44 151 VAL A N 1
ATOM 1220 C CA . VAL A 1 151 ? -8.133 4.242 5.352 1.00 98.44 151 VAL A CA 1
ATOM 1221 C C . VAL A 1 151 ? -8.322 4.635 3.884 1.00 98.44 151 VAL A C 1
ATOM 1223 O O . VAL A 1 151 ? -7.535 4.214 3.039 1.00 98.44 151 VAL A O 1
ATOM 1226 N N . ALA A 1 152 ? -9.320 5.459 3.550 1.00 98.38 152 ALA A N 1
ATOM 1227 C CA . ALA A 1 152 ? -9.516 5.937 2.180 1.00 98.38 152 ALA A CA 1
ATOM 1228 C C . ALA A 1 152 ? -8.349 6.809 1.695 1.00 98.38 152 ALA A C 1
ATOM 1230 O O . ALA A 1 152 ? -7.882 6.629 0.567 1.00 98.38 152 ALA A O 1
ATOM 1231 N N . VAL A 1 153 ? -7.841 7.702 2.552 1.00 98.25 153 VAL A N 1
ATOM 1232 C CA . VAL A 1 153 ? -6.646 8.508 2.259 1.00 98.25 153 VAL A CA 1
ATOM 1233 C C . VAL A 1 153 ? -5.434 7.604 2.050 1.00 98.25 153 VAL A C 1
ATOM 1235 O O . VAL A 1 153 ? -4.774 7.695 1.018 1.00 98.25 153 VAL A O 1
ATOM 1238 N N . ALA A 1 154 ? -5.186 6.671 2.971 1.00 97.62 154 ALA A N 1
ATOM 1239 C CA . ALA A 1 154 ? -4.065 5.743 2.868 1.00 97.62 154 ALA A CA 1
ATOM 1240 C C . ALA A 1 154 ? -4.139 4.856 1.614 1.00 97.62 154 ALA A C 1
ATOM 1242 O O . ALA A 1 154 ? -3.123 4.639 0.954 1.00 97.62 154 ALA A O 1
ATOM 1243 N N . LEU A 1 155 ? -5.332 4.378 1.243 1.00 95.81 155 LEU A N 1
ATOM 1244 C CA . LEU A 1 155 ? -5.538 3.625 0.007 1.00 95.81 155 LEU A CA 1
ATOM 1245 C C . LEU A 1 155 ? -5.201 4.481 -1.223 1.00 95.81 155 LEU A C 1
ATOM 1247 O O . LEU A 1 155 ? -4.555 3.987 -2.150 1.00 95.81 155 LEU A O 1
ATOM 1251 N N . GLY A 1 156 ? -5.606 5.755 -1.223 1.00 95.69 156 GLY A N 1
ATOM 1252 C CA . GLY A 1 156 ? -5.265 6.725 -2.262 1.00 95.69 156 GLY A CA 1
ATOM 1253 C C . GLY A 1 156 ? -3.757 6.938 -2.383 1.00 95.69 156 GLY A C 1
ATOM 1254 O O . GLY A 1 156 ? -3.208 6.774 -3.473 1.00 95.69 156 GLY A O 1
ATOM 1255 N N . ASP A 1 157 ? -3.084 7.214 -1.263 1.00 95.19 157 ASP A N 1
ATOM 1256 C CA . ASP A 1 157 ? -1.630 7.404 -1.187 1.00 95.19 157 ASP A CA 1
ATOM 1257 C C . ASP A 1 157 ? -0.879 6.165 -1.696 1.00 95.19 157 ASP A C 1
ATOM 1259 O O . ASP A 1 157 ? 0.038 6.264 -2.516 1.00 95.19 157 ASP A O 1
ATOM 1263 N N . LEU A 1 158 ? -1.301 4.974 -1.264 1.00 92.12 158 LEU A N 1
ATOM 1264 C CA . LEU A 1 158 ? -0.678 3.716 -1.662 1.00 92.12 158 LEU A CA 1
ATOM 1265 C C . LEU A 1 158 ? -0.881 3.438 -3.159 1.00 92.12 158 LEU A C 1
ATOM 1267 O O . LEU A 1 158 ? 0.062 3.050 -3.850 1.00 92.12 158 LEU A O 1
ATOM 1271 N N . CYS A 1 159 ? -2.075 3.709 -3.698 1.00 90.12 159 CYS A N 1
ATOM 1272 C CA . CYS A 1 159 ? -2.340 3.622 -5.137 1.00 90.12 159 CYS A CA 1
ATOM 1273 C C . CYS A 1 159 ? -1.540 4.661 -5.937 1.00 90.12 159 CYS A C 1
ATOM 1275 O O . CYS A 1 159 ? -1.094 4.374 -7.050 1.00 90.12 159 CYS A O 1
ATOM 1277 N N . ALA A 1 160 ? -1.344 5.865 -5.400 1.00 90.19 160 ALA A N 1
ATOM 1278 C CA . ALA A 1 160 ? -0.534 6.896 -6.037 1.00 90.19 160 ALA A CA 1
ATOM 1279 C C . ALA A 1 160 ? 0.939 6.471 -6.107 1.00 90.19 160 ALA A C 1
ATOM 1281 O O . ALA A 1 160 ? 1.557 6.602 -7.165 1.00 90.19 160 ALA A O 1
ATOM 1282 N N . LEU A 1 161 ? 1.478 5.864 -5.043 1.00 86.75 161 LEU A N 1
ATOM 1283 C CA . LEU A 1 161 ? 2.822 5.279 -5.055 1.00 86.75 161 LEU A CA 1
ATOM 1284 C C . LEU A 1 161 ? 2.981 4.165 -6.100 1.00 86.75 161 LEU A C 1
ATOM 1286 O O . LEU A 1 161 ? 4.036 4.077 -6.727 1.00 86.75 161 LEU A O 1
ATOM 1290 N N . GLU A 1 162 ? 1.951 3.347 -6.350 1.00 77.69 162 GLU A N 1
ATOM 1291 C CA . GLU A 1 162 ? 1.993 2.331 -7.420 1.00 77.69 162 GLU A CA 1
ATOM 1292 C C . GLU A 1 162 ? 2.056 2.931 -8.838 1.00 77.69 162 GLU A C 1
ATOM 1294 O O . GLU A 1 162 ? 2.477 2.263 -9.797 1.00 77.69 162 GLU A O 1
ATOM 1299 N N . ASN A 1 163 ? 1.587 4.170 -8.994 1.00 75.44 163 ASN A N 1
ATOM 1300 C CA . ASN A 1 163 ? 1.444 4.844 -10.281 1.00 75.44 163 ASN A CA 1
ATOM 1301 C C . ASN A 1 163 ? 2.490 5.940 -10.516 1.00 75.44 163 ASN A C 1
ATOM 1303 O O . ASN A 1 163 ? 2.666 6.362 -11.660 1.00 75.44 163 ASN A O 1
ATOM 1307 N N . ALA A 1 164 ? 3.214 6.364 -9.478 1.00 73.31 164 ALA A N 1
ATOM 1308 C CA . ALA A 1 164 ? 4.277 7.347 -9.598 1.00 73.31 164 ALA A CA 1
ATOM 1309 C C . ALA A 1 164 ? 5.426 6.806 -10.477 1.00 73.31 164 ALA A C 1
ATOM 1311 O O . ALA A 1 164 ? 5.911 5.689 -10.251 1.00 73.31 164 ALA A O 1
ATOM 1312 N N . PRO A 1 165 ? 5.905 7.572 -11.479 1.00 54.34 165 PRO A N 1
ATOM 1313 C CA . PRO A 1 165 ? 7.119 7.217 -12.197 1.00 54.34 165 PRO A CA 1
ATOM 1314 C C . PRO A 1 165 ? 8.275 7.229 -11.197 1.00 54.34 165 PRO A C 1
ATOM 1316 O O . PRO A 1 165 ? 8.557 8.255 -10.578 1.00 54.34 165 PRO A O 1
ATOM 1319 N N . GLN A 1 166 ? 8.925 6.078 -11.021 1.00 51.91 166 GLN A N 1
ATOM 1320 C CA . GLN A 1 166 ? 10.134 5.949 -10.212 1.00 51.91 166 GLN A CA 1
ATOM 1321 C C . GLN A 1 166 ? 11.193 6.881 -10.813 1.00 51.91 166 GLN A C 1
ATOM 1323 O O . GLN A 1 166 ? 11.826 6.525 -11.806 1.00 51.91 166 GLN A O 1
ATOM 1328 N N . ARG A 1 167 ? 11.331 8.097 -10.266 1.00 38.53 167 ARG A N 1
ATOM 1329 C CA . ARG A 1 167 ? 12.435 8.995 -10.613 1.00 38.53 167 ARG A CA 1
ATOM 1330 C C . ARG A 1 167 ? 13.721 8.274 -10.211 1.00 38.53 167 ARG A C 1
ATOM 1332 O O . ARG A 1 167 ? 13.883 7.915 -9.045 1.00 38.53 167 ARG A O 1
ATOM 1339 N N . ALA A 1 168 ? 14.500 7.952 -11.240 1.00 34.59 168 ALA A N 1
ATOM 1340 C CA . ALA A 1 168 ? 15.809 7.322 -11.170 1.00 34.59 168 ALA A CA 1
ATOM 1341 C C . ALA A 1 168 ? 16.835 8.258 -10.532 1.00 34.59 168 ALA A C 1
ATOM 1343 O O . ALA A 1 168 ? 16.675 9.490 -10.703 1.00 34.59 168 ALA A O 1
#

Solvent-accessible surface area (backbone atoms only — not comparable to full-atom values): 9324 Å² total; per-residue (Å²): 121,56,71,70,57,52,52,53,52,50,50,48,51,48,53,35,51,52,38,46,52,53,26,53,52,42,49,50,52,41,54,51,36,57,75,67,72,43,85,75,55,70,65,60,67,48,50,36,56,54,32,47,54,49,32,55,53,40,47,52,48,43,56,49,51,52,53,53,56,53,46,65,73,48,40,69,56,54,51,51,49,48,34,37,76,68,64,74,39,53,66,70,55,40,31,55,52,49,52,51,50,59,75,70,52,81,70,82,65,55,71,72,57,41,55,45,55,49,50,51,45,52,47,40,72,30,48,51,89,52,65,66,63,29,70,76,38,63,94,68,37,36,45,65,72,53,44,48,51,55,45,52,50,40,53,49,53,54,52,46,62,76,66,51,78,81,81,127

Organism: NCBI:txid1300345

Foldseek 3Di:
DDPVLVVVLVVLVVVLVVLVVQLVVLVVVVVVCVVVVHDDDPCSVVRNVVSVVVNVVSVVVSVVSVLVVLCVQCVVVLVLLCCDLVVVDDLVRSLVSLLVCVVPDPDDDDPQLCVLSVQLNQLSVQEDPDPVVCVVPVVRHDYSVVSNVSSVVSSVSSVVVSVDDPPD

Secondary structure (DSSP, 8-state):
--HHHHHHHHHHHHHHHHHHHHHHHHHHHHHHHHHTT----HHHHHHHHHHHHHHHHHHHHHHHHHHHHHHHHHHHHHHHHHHHHTTSS-HHHHHHHHHHHHHH------HHHHHHHHHHHHHHHHB-S-HHHHHH-TTT-B-HHHHHHHHHHHHHHHHHHHHS----

pLDDT: mean 84.88, std 12.62, range [34.59, 98.44]